Protein AF-A0A0D6TJC1-F1 (afdb_monomer_lite)

pLDDT: mean 79.12, std 13.05, range [44.59, 93.5]

Structure (mmCIF, N/CA/C/O backbone):
data_AF-A0A0D6TJC1-F1
#
_entry.id   AF-A0A0D6TJC1-F1
#
loop_
_atom_site.group_PDB
_atom_site.id
_atom_site.type_symbol
_atom_site.label_atom_id
_atom_site.label_alt_id
_atom_site.label_comp_id
_atom_site.label_asym_id
_atom_site.label_entity_id
_atom_site.label_seq_id
_atom_site.pdbx_PDB_ins_code
_atom_site.Cartn_x
_atom_site.Cartn_y
_atom_site.Cartn_z
_atom_site.occupancy
_atom_site.B_iso_or_equiv
_atom_site.auth_seq_id
_atom_site.auth_comp_id
_atom_site.auth_asym_id
_atom_site.auth_atom_id
_atom_site.pdbx_PDB_model_num
ATOM 1 N N . MET A 1 1 ? -16.086 6.583 19.046 1.00 68.56 1 MET A N 1
ATOM 2 C CA . MET A 1 1 ? -15.377 7.274 17.937 1.00 68.56 1 MET A CA 1
ATOM 3 C C . MET A 1 1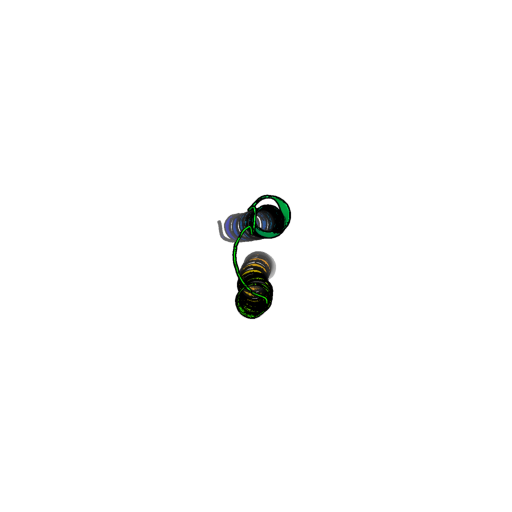 ? -14.078 6.595 17.481 1.00 68.56 1 MET A C 1
ATOM 5 O O . MET A 1 1 ? -13.945 6.345 16.293 1.00 68.56 1 MET A O 1
ATOM 9 N N . LYS A 1 2 ? -13.128 6.252 18.369 1.00 73.19 2 LYS A N 1
ATOM 10 C CA . LYS A 1 2 ? -11.803 5.712 17.968 1.00 73.19 2 LYS A CA 1
ATOM 11 C C . LYS A 1 2 ? -11.847 4.359 17.232 1.00 73.19 2 LYS A C 1
ATOM 13 O O . LYS A 1 2 ? -11.054 4.145 16.323 1.00 73.19 2 LYS A O 1
ATOM 18 N N . ILE A 1 3 ? -12.793 3.480 17.580 1.00 77.12 3 ILE A N 1
ATOM 19 C CA . ILE A 1 3 ? -13.010 2.191 16.891 1.00 77.12 3 ILE A CA 1
ATOM 20 C C . ILE A 1 3 ? -13.479 2.415 15.450 1.00 77.12 3 ILE A C 1
ATOM 22 O O . ILE A 1 3 ? -12.895 1.861 14.525 1.00 77.12 3 ILE A O 1
ATOM 26 N N . PHE A 1 4 ? -14.491 3.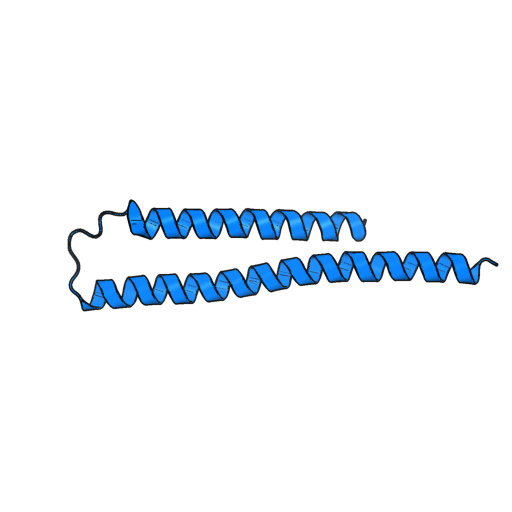269 15.267 1.00 81.94 4 PHE A N 1
ATOM 27 C CA . PHE A 1 4 ? -14.996 3.659 13.949 1.00 81.94 4 PHE A CA 1
ATOM 28 C C . PHE A 1 4 ? -13.882 4.256 13.081 1.00 81.94 4 PHE A C 1
ATOM 30 O O . PHE A 1 4 ? -13.677 3.812 11.956 1.00 81.94 4 PHE A O 1
ATOM 37 N N . LEU A 1 5 ? -13.090 5.175 13.644 1.00 85.12 5 LEU A N 1
ATOM 38 C CA . LEU A 1 5 ? -11.947 5.775 12.955 1.00 85.12 5 LEU A CA 1
ATOM 39 C C . LEU A 1 5 ? -10.907 4.724 12.526 1.00 85.12 5 LEU A C 1
ATOM 41 O O . LEU A 1 5 ? -10.379 4.794 11.422 1.00 85.12 5 LEU A O 1
ATOM 45 N N . GLY A 1 6 ? -10.631 3.720 13.364 1.00 82.06 6 GLY A N 1
ATOM 46 C CA . GLY A 1 6 ? -9.701 2.640 13.026 1.00 82.06 6 GLY A CA 1
ATOM 47 C C . GLY A 1 6 ? -10.192 1.738 11.886 1.00 82.06 6 GLY A C 1
ATOM 48 O O . GLY A 1 6 ? -9.392 1.353 11.031 1.00 82.06 6 GLY A O 1
ATOM 49 N N . TYR A 1 7 ? -11.494 1.434 11.832 1.00 87.19 7 TYR A N 1
ATOM 50 C CA . TYR A 1 7 ? -12.088 0.716 10.697 1.00 87.19 7 TYR A CA 1
ATOM 51 C C . TYR A 1 7 ? -12.064 1.558 9.422 1.00 87.19 7 TYR A C 1
ATOM 53 O O . TYR A 1 7 ? -11.655 1.049 8.381 1.00 87.19 7 TYR A O 1
ATOM 61 N N . LEU A 1 8 ? -12.409 2.845 9.518 1.00 90.94 8 LEU A N 1
ATOM 62 C CA . LEU A 1 8 ? -12.362 3.781 8.397 1.00 90.94 8 LEU A CA 1
ATOM 63 C C . LEU A 1 8 ? -10.953 3.851 7.787 1.00 90.94 8 LEU A C 1
ATOM 65 O O . LEU A 1 8 ? -10.796 3.676 6.583 1.00 90.94 8 LEU A O 1
ATOM 69 N N . ILE A 1 9 ? -9.917 4.004 8.622 1.00 89.62 9 ILE A N 1
ATOM 70 C CA . ILE A 1 9 ? -8.516 4.023 8.173 1.00 89.62 9 ILE A CA 1
ATOM 71 C C . ILE A 1 9 ? -8.142 2.716 7.463 1.00 89.62 9 ILE A C 1
ATOM 73 O O . ILE A 1 9 ? -7.473 2.757 6.431 1.00 89.62 9 ILE A O 1
ATOM 77 N N . ARG A 1 10 ? -8.578 1.551 7.967 1.00 88.00 10 ARG A N 1
ATOM 78 C CA . ARG A 1 10 ? -8.297 0.261 7.310 1.00 88.00 10 ARG A CA 1
ATOM 79 C C . ARG A 1 10 ? -8.974 0.155 5.948 1.00 88.00 10 ARG A C 1
ATOM 81 O O . ARG A 1 10 ? -8.306 -0.240 4.998 1.00 88.00 10 ARG A O 1
ATOM 88 N N . VAL A 1 11 ? -10.253 0.517 5.849 1.00 91.12 11 VAL A N 1
ATOM 89 C CA . VAL A 1 11 ? -11.005 0.478 4.583 1.00 91.12 11 VAL A CA 1
ATOM 90 C C . VAL A 1 11 ? -10.370 1.413 3.555 1.00 91.12 11 VAL A C 1
ATOM 92 O O . VAL A 1 11 ? -10.097 0.983 2.439 1.00 91.12 11 VAL A O 1
ATOM 95 N N . ILE A 1 12 ? -10.039 2.645 3.953 1.00 92.50 12 ILE A N 1
ATOM 96 C CA . ILE A 1 12 ? -9.354 3.610 3.082 1.00 92.50 12 ILE A CA 1
ATOM 97 C C . ILE A 1 12 ? -7.989 3.072 2.641 1.00 92.50 12 ILE A C 1
ATOM 99 O O . ILE A 1 12 ? -7.655 3.161 1.466 1.00 92.50 12 ILE A O 1
ATOM 103 N N . SER A 1 13 ? -7.214 2.464 3.544 1.00 90.38 13 SER A N 1
ATOM 104 C CA . SER A 1 13 ? -5.896 1.909 3.198 1.00 90.38 13 SER A CA 1
ATOM 105 C C . SER A 1 13 ? -5.997 0.795 2.150 1.00 90.38 13 SER A C 1
ATOM 107 O O . SER A 1 13 ? -5.201 0.757 1.217 1.00 90.38 13 SER A O 1
ATOM 109 N N . VAL A 1 14 ? -6.988 -0.096 2.276 1.00 90.56 14 VAL A N 1
ATOM 110 C CA . VAL A 1 14 ? -7.227 -1.176 1.302 1.00 90.56 14 VAL A CA 1
ATOM 111 C C . VAL A 1 14 ? -7.710 -0.612 -0.033 1.00 90.56 14 VAL A C 1
ATOM 113 O O . VAL A 1 14 ? -7.235 -1.034 -1.084 1.00 90.56 14 VAL A O 1
ATOM 116 N N . PHE A 1 15 ? -8.611 0.370 -0.001 1.00 93.50 15 PHE A N 1
ATOM 117 C CA . PHE A 1 15 ? -9.105 1.032 -1.205 1.00 93.50 15 PHE A CA 1
ATOM 118 C C . PHE A 1 15 ? -7.983 1.744 -1.972 1.00 93.50 15 PHE A C 1
ATOM 120 O O . PHE A 1 15 ? -7.834 1.551 -3.176 1.00 93.50 15 PHE A O 1
ATOM 127 N N . LEU A 1 16 ? -7.142 2.510 -1.270 1.00 91.50 16 LEU A N 1
ATOM 128 C CA . LEU A 1 16 ? -5.978 3.170 -1.862 1.00 91.50 16 LEU A CA 1
ATOM 129 C C . LEU A 1 16 ? -4.965 2.161 -2.410 1.00 91.50 16 LEU A C 1
ATOM 131 O O . LEU A 1 16 ? -4.353 2.418 -3.440 1.00 91.50 16 LEU A O 1
ATOM 135 N N . PHE A 1 17 ? -4.808 1.004 -1.764 1.00 90.69 17 PHE A N 1
ATOM 136 C CA . PHE A 1 17 ? -3.942 -0.059 -2.270 1.00 90.69 17 PHE A CA 1
ATOM 137 C C . PHE A 1 17 ? -4.455 -0.652 -3.589 1.00 90.69 17 PHE A C 1
ATOM 139 O O . PHE A 1 17 ? -3.677 -0.828 -4.524 1.00 90.69 17 PHE A O 1
ATOM 146 N N . LEU A 1 18 ? -5.763 -0.894 -3.699 1.00 92.56 18 LEU A N 1
ATOM 147 C CA . LEU A 1 18 ? -6.396 -1.317 -4.952 1.00 92.56 18 LEU A CA 1
ATOM 148 C C . LEU A 1 18 ? -6.212 -0.275 -6.062 1.00 92.56 18 LEU A C 1
ATOM 150 O O . LEU A 1 18 ? -5.826 -0.630 -7.173 1.00 92.56 18 LEU A O 1
ATOM 154 N N . MET A 1 19 ? -6.425 1.006 -5.748 1.00 92.00 19 MET A N 1
ATOM 155 C CA . MET A 1 19 ? -6.188 2.114 -6.681 1.00 92.00 19 MET A CA 1
ATOM 156 C C . MET A 1 19 ? -4.725 2.182 -7.138 1.00 92.00 19 MET A C 1
ATOM 158 O O . MET A 1 19 ? -4.463 2.392 -8.320 1.00 92.00 19 MET A O 1
ATOM 162 N N . LEU A 1 20 ? -3.770 1.956 -6.231 1.00 90.12 20 LEU A N 1
ATOM 163 C CA . LEU A 1 20 ? -2.342 1.920 -6.552 1.00 90.12 20 LEU A CA 1
ATOM 164 C C . LEU A 1 20 ? -2.021 0.791 -7.542 1.00 90.12 20 LEU A C 1
ATOM 166 O O . LEU A 1 20 ? -1.340 1.033 -8.533 1.00 90.12 20 LEU A O 1
ATOM 170 N N . ILE A 1 21 ? -2.534 -0.423 -7.303 1.00 89.38 21 ILE A N 1
ATOM 171 C CA . ILE A 1 21 ? -2.342 -1.563 -8.213 1.00 89.38 21 ILE A CA 1
ATOM 172 C C . ILE A 1 21 ? -2.932 -1.255 -9.590 1.00 89.38 21 ILE A C 1
ATOM 174 O O . ILE A 1 21 ? -2.261 -1.465 -10.597 1.00 89.38 21 ILE A O 1
ATOM 178 N N . LEU A 1 22 ? -4.162 -0.737 -9.641 1.00 89.75 22 LEU A N 1
ATOM 179 C CA . LEU A 1 22 ? -4.818 -0.381 -10.899 1.00 89.75 22 LEU A CA 1
ATOM 180 C C . LEU A 1 22 ? -4.038 0.690 -11.664 1.00 89.75 22 LEU A C 1
ATOM 182 O O . LEU A 1 22 ? -3.880 0.566 -12.872 1.00 89.75 22 LEU A O 1
ATOM 186 N N . SER A 1 23 ? -3.509 1.697 -10.966 1.00 86.19 23 SER A N 1
ATOM 187 C CA . SER A 1 23 ? -2.671 2.741 -11.562 1.00 86.19 23 SER A CA 1
ATOM 188 C C . SER A 1 23 ? -1.391 2.163 -12.167 1.00 86.19 23 SER A C 1
ATOM 190 O O . SER A 1 23 ? -1.071 2.446 -13.318 1.00 86.19 23 SER A O 1
ATOM 192 N N . VAL A 1 24 ? -0.705 1.275 -11.437 1.00 86.38 24 VAL A N 1
ATOM 193 C CA . VAL A 1 24 ? 0.497 0.594 -11.937 1.00 86.38 24 VAL A CA 1
ATOM 194 C C . VAL A 1 24 ? 0.170 -0.271 -13.152 1.00 86.38 24 VAL A C 1
ATOM 196 O O . VAL A 1 24 ? 0.855 -0.173 -14.160 1.00 86.38 24 VAL A O 1
ATOM 199 N N . ILE A 1 25 ? -0.899 -1.070 -13.114 1.00 86.44 25 ILE A N 1
ATOM 200 C CA . ILE A 1 25 ? -1.327 -1.872 -14.270 1.00 86.44 25 ILE A CA 1
ATOM 201 C C . ILE A 1 25 ? -1.660 -0.962 -15.461 1.00 86.44 25 ILE A C 1
ATOM 203 O O . ILE A 1 25 ? -1.230 -1.235 -16.577 1.00 86.44 25 ILE A O 1
ATOM 207 N N . ASN A 1 26 ? -2.377 0.140 -15.242 1.00 83.88 26 ASN A N 1
ATOM 208 C CA . ASN A 1 26 ? -2.721 1.072 -16.312 1.00 83.88 26 ASN A CA 1
ATOM 209 C C . ASN A 1 26 ? -1.465 1.668 -16.971 1.00 83.88 26 ASN A C 1
ATOM 211 O O . ASN A 1 26 ? -1.330 1.639 -18.189 1.00 83.88 26 ASN A O 1
ATOM 215 N N . SER A 1 27 ? -0.511 2.120 -16.160 1.00 78.31 27 SER A N 1
ATOM 216 C CA . SER A 1 27 ? 0.753 2.695 -16.633 1.00 78.31 27 SER A CA 1
ATOM 217 C C . SER A 1 27 ? 1.627 1.659 -17.366 1.00 78.31 27 SER A C 1
ATOM 219 O O . SER A 1 27 ? 2.259 1.957 -18.375 1.00 78.31 27 SER A O 1
ATOM 221 N N . LEU A 1 28 ? 1.612 0.395 -16.925 1.00 77.00 28 LEU A N 1
ATOM 222 C CA . LEU A 1 28 ? 2.414 -0.671 -17.538 1.00 77.00 28 LEU A CA 1
ATOM 223 C C . LEU A 1 28 ? 1.826 -1.237 -18.839 1.00 77.00 28 LEU A C 1
ATOM 225 O O . LEU A 1 28 ? 2.592 -1.678 -19.692 1.00 77.00 28 LEU A O 1
ATOM 229 N N . PHE A 1 29 ? 0.496 -1.286 -18.973 1.00 77.75 29 PHE A N 1
ATOM 230 C CA . PHE A 1 29 ? -0.172 -1.986 -20.081 1.00 77.75 29 PHE A CA 1
ATOM 231 C C . PHE A 1 29 ? -0.872 -1.068 -21.089 1.00 77.75 29 PHE A C 1
ATOM 233 O O . PHE A 1 29 ? -1.073 -1.490 -22.226 1.00 77.75 29 PHE A O 1
ATOM 240 N N . TYR A 1 30 ? -1.268 0.148 -20.698 1.00 69.25 30 TYR A N 1
ATOM 241 C CA . TYR A 1 30 ? -2.078 1.032 -21.548 1.00 69.25 30 TYR A CA 1
ATOM 242 C C . TYR A 1 30 ? -1.343 2.285 -22.023 1.00 69.25 30 TYR A C 1
ATOM 244 O O . TYR A 1 30 ? -1.708 2.829 -23.067 1.00 69.25 30 TYR A O 1
ATOM 252 N N . GLU A 1 31 ? -0.301 2.738 -21.322 1.00 66.44 31 GLU A N 1
ATOM 253 C CA . GLU A 1 31 ? 0.563 3.789 -21.860 1.00 66.44 31 GLU A CA 1
ATOM 254 C C . GLU A 1 31 ? 1.421 3.192 -22.980 1.00 66.44 31 GLU A C 1
ATOM 256 O O . GLU A 1 31 ? 2.246 2.304 -22.762 1.00 66.44 31 GLU A O 1
ATOM 261 N N . ARG A 1 32 ? 1.188 3.651 -24.216 1.00 59.72 32 ARG A N 1
ATOM 262 C CA . ARG A 1 32 ? 2.064 3.339 -25.345 1.00 59.72 32 ARG A CA 1
ATOM 263 C C . ARG A 1 32 ? 3.421 3.972 -25.072 1.00 59.72 32 ARG A C 1
AT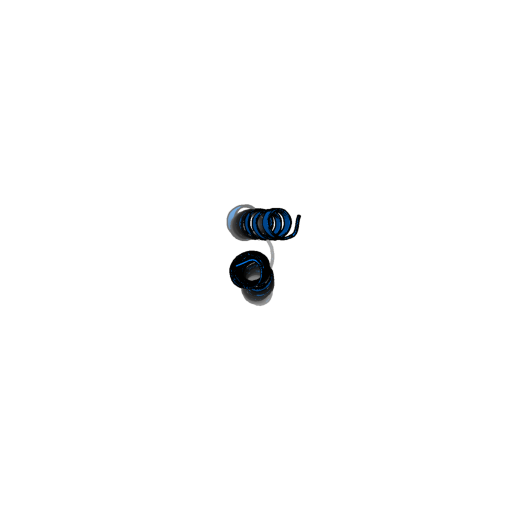OM 265 O O . ARG A 1 32 ? 3.614 5.158 -25.319 1.00 59.72 32 ARG A O 1
ATOM 272 N N . HIS A 1 33 ? 4.359 3.164 -24.592 1.00 62.50 33 HIS A N 1
ATOM 273 C CA . HIS A 1 33 ? 5.781 3.505 -24.488 1.00 62.50 33 HIS A CA 1
ATOM 274 C C . HIS A 1 33 ? 6.435 3.446 -25.874 1.00 62.50 33 HIS A C 1
ATOM 276 O O . HIS A 1 33 ? 7.419 2.745 -26.099 1.00 62.50 33 HIS A O 1
ATOM 282 N N . GLU A 1 34 ? 5.827 4.128 -26.839 1.00 58.28 34 GLU A N 1
ATOM 283 C CA . GLU A 1 34 ? 6.415 4.358 -28.147 1.00 58.28 34 GLU A CA 1
ATOM 284 C C . GLU A 1 34 ? 7.425 5.506 -27.961 1.00 58.28 34 GLU A C 1
ATOM 286 O O . GLU A 1 34 ? 7.061 6.574 -27.485 1.00 58.28 34 GLU A O 1
ATOM 291 N N . GLU A 1 35 ? 8.698 5.255 -28.294 1.00 58.94 35 GLU A N 1
ATOM 292 C CA . GLU A 1 35 ? 9.784 6.249 -28.460 1.00 58.94 35 GLU A CA 1
ATOM 293 C C . GLU A 1 35 ? 10.793 6.516 -27.324 1.00 58.94 35 GLU A C 1
ATOM 295 O O . GLU A 1 35 ? 11.376 7.594 -27.292 1.00 58.94 35 GLU A O 1
ATOM 300 N N . ASN A 1 36 ? 11.147 5.561 -26.452 1.00 58.84 36 ASN A N 1
ATOM 301 C CA . ASN A 1 36 ? 12.317 5.771 -25.580 1.00 58.84 36 ASN A CA 1
ATOM 302 C C . ASN A 1 36 ? 13.269 4.564 -25.497 1.00 58.84 36 ASN A C 1
ATOM 304 O O . ASN A 1 36 ? 12.849 3.415 -25.382 1.00 58.84 36 ASN A O 1
ATOM 308 N N . GLY A 1 37 ? 14.582 4.831 -25.567 1.00 69.94 37 GLY A N 1
ATOM 309 C CA . GLY A 1 37 ? 15.640 3.811 -25.570 1.00 69.94 37 GLY A CA 1
ATOM 310 C C . GLY A 1 37 ? 15.721 2.968 -24.285 1.00 69.94 37 GLY A C 1
ATOM 311 O O . GLY A 1 37 ? 15.161 3.323 -23.249 1.00 69.94 37 GLY A O 1
ATOM 312 N N . LEU A 1 38 ? 16.482 1.864 -24.333 1.00 71.75 38 LEU A N 1
ATOM 313 C CA . LEU A 1 38 ? 16.614 0.860 -23.255 1.00 71.75 38 LEU A CA 1
ATOM 314 C C . LEU A 1 38 ? 16.850 1.443 -21.847 1.00 71.75 38 LEU A C 1
ATOM 316 O O . LEU A 1 38 ? 16.312 0.925 -20.871 1.00 71.75 38 LEU A O 1
ATOM 320 N N . ALA A 1 39 ? 17.622 2.527 -21.729 1.00 74.62 39 ALA A N 1
ATOM 321 C CA . ALA A 1 39 ? 17.901 3.178 -20.446 1.00 74.62 39 ALA A CA 1
ATOM 322 C C . ALA A 1 39 ? 16.653 3.819 -19.807 1.00 74.62 39 ALA A C 1
ATOM 324 O O . ALA A 1 39 ? 16.478 3.741 -18.592 1.00 74.62 39 ALA A O 1
ATOM 325 N N . TYR A 1 40 ? 15.767 4.407 -20.617 1.00 76.19 40 TYR A N 1
ATOM 326 C CA . TYR A 1 40 ? 14.502 4.971 -20.145 1.00 76.19 40 TYR A CA 1
ATOM 327 C C . TYR A 1 40 ? 13.538 3.866 -19.720 1.00 76.19 40 TYR A C 1
ATOM 329 O O . TYR A 1 40 ? 12.931 3.970 -18.662 1.00 76.19 40 TYR A O 1
ATOM 337 N N . PHE A 1 41 ? 13.458 2.778 -20.494 1.00 75.56 41 PHE A N 1
ATOM 338 C CA . PHE A 1 41 ? 12.638 1.618 -20.146 1.00 75.56 41 PHE A CA 1
ATOM 339 C C . PHE A 1 41 ? 13.059 1.048 -18.784 1.00 75.56 41 PHE A C 1
ATOM 341 O O . PHE A 1 41 ? 12.260 0.965 -17.859 1.00 75.56 41 PHE A O 1
ATOM 348 N N . ILE A 1 42 ? 14.347 0.754 -18.599 1.00 80.50 42 ILE A N 1
ATOM 349 C CA . ILE A 1 42 ? 14.854 0.220 -17.328 1.00 80.50 42 ILE A CA 1
ATOM 350 C C . ILE A 1 42 ? 14.594 1.197 -16.172 1.00 80.50 42 ILE A C 1
ATOM 352 O O . ILE A 1 42 ? 14.093 0.778 -15.129 1.00 80.50 42 ILE A O 1
ATOM 356 N N . GLY A 1 43 ? 14.885 2.490 -16.356 1.00 83.88 43 GLY A N 1
ATOM 357 C CA . GLY A 1 43 ? 14.664 3.519 -15.337 1.00 83.88 43 GLY A CA 1
ATOM 358 C C . GLY A 1 43 ? 13.191 3.704 -14.964 1.00 83.88 43 GLY A C 1
ATOM 359 O O . GLY A 1 43 ? 12.873 3.834 -13.783 1.00 83.88 43 GLY A O 1
ATOM 360 N N . TYR A 1 44 ? 12.291 3.650 -15.943 1.00 84.06 44 TYR A N 1
ATOM 361 C CA . TYR A 1 44 ? 10.851 3.763 -15.741 1.00 84.06 44 TYR A CA 1
ATOM 362 C C . TYR A 1 44 ? 10.304 2.582 -14.928 1.00 84.06 44 TYR A C 1
ATOM 364 O O . TYR A 1 44 ? 9.692 2.798 -13.884 1.00 84.06 44 TYR A O 1
ATOM 372 N N . TYR A 1 45 ? 10.593 1.335 -15.319 1.00 83.44 45 TYR A N 1
ATOM 373 C CA . TYR A 1 45 ? 10.106 0.158 -14.584 1.00 83.44 45 TYR A CA 1
ATOM 374 C C . TYR A 1 45 ? 10.723 0.059 -13.178 1.00 83.44 45 TYR A C 1
ATOM 376 O O . TYR A 1 45 ? 10.012 -0.266 -12.225 1.00 83.44 45 TYR A O 1
ATOM 384 N N . LEU A 1 46 ? 12.012 0.393 -13.011 1.00 86.50 46 LEU A N 1
ATOM 385 C CA . LEU A 1 46 ? 12.642 0.491 -11.684 1.00 86.50 46 LEU A CA 1
ATOM 386 C C . LEU A 1 46 ? 12.005 1.589 -10.828 1.00 86.50 46 LEU A C 1
ATOM 388 O O . LEU A 1 46 ? 11.753 1.370 -9.643 1.00 86.50 46 LEU A O 1
ATOM 392 N N . GLY A 1 47 ? 11.721 2.750 -11.418 1.00 87.12 47 GLY A N 1
ATOM 393 C CA . GLY A 1 47 ? 11.057 3.864 -10.747 1.00 87.12 47 GLY A CA 1
ATOM 394 C C . GLY A 1 47 ? 9.645 3.502 -10.290 1.00 87.12 47 GLY A C 1
ATOM 395 O O . GLY A 1 47 ? 9.307 3.707 -9.124 1.00 87.12 47 GLY A O 1
ATOM 396 N N . VAL A 1 48 ? 8.849 2.884 -11.167 1.00 86.62 48 VAL A N 1
ATOM 397 C CA . VAL A 1 48 ? 7.500 2.388 -10.850 1.00 86.62 48 VAL A CA 1
ATOM 398 C C . VAL A 1 48 ? 7.557 1.329 -9.748 1.00 86.62 48 VAL A C 1
ATOM 400 O O . VAL A 1 48 ? 6.767 1.386 -8.806 1.00 86.62 48 VAL A O 1
ATOM 403 N N . PHE A 1 49 ? 8.520 0.406 -9.797 1.00 87.12 49 PHE A N 1
ATOM 404 C CA . PHE A 1 49 ? 8.695 -0.625 -8.772 1.00 87.12 49 PHE A CA 1
ATOM 405 C C . PHE A 1 49 ? 9.067 -0.041 -7.400 1.00 87.12 49 PHE A C 1
ATOM 407 O O . PHE A 1 49 ? 8.454 -0.388 -6.387 1.00 87.12 49 PHE A O 1
ATOM 414 N N . LEU A 1 50 ? 10.035 0.879 -7.353 1.00 90.38 50 LEU A N 1
ATOM 415 C CA . LEU A 1 50 ? 10.442 1.558 -6.119 1.00 90.38 50 LEU A CA 1
ATOM 416 C C . LEU A 1 50 ? 9.311 2.420 -5.548 1.00 90.38 50 LEU A C 1
ATOM 418 O O . LEU A 1 50 ? 9.055 2.382 -4.342 1.00 90.38 50 LEU A O 1
ATOM 422 N N . GLY A 1 51 ? 8.600 3.149 -6.411 1.00 89.19 51 GLY A N 1
ATOM 423 C CA . GLY A 1 51 ? 7.413 3.911 -6.036 1.00 89.19 51 GLY A CA 1
ATOM 424 C C . GLY A 1 51 ? 6.336 3.005 -5.443 1.00 89.19 51 GLY A C 1
ATOM 425 O O . GLY A 1 51 ? 5.842 3.266 -4.346 1.00 89.19 51 GLY A O 1
ATOM 426 N N . PHE A 1 52 ? 6.031 1.889 -6.107 1.00 89.75 52 PHE A N 1
ATOM 427 C CA . PHE A 1 52 ? 5.063 0.908 -5.626 1.00 89.75 52 PHE A CA 1
ATOM 428 C C . PHE A 1 52 ? 5.440 0.356 -4.248 1.00 89.75 52 PHE A C 1
ATOM 430 O O . PHE A 1 52 ? 4.603 0.352 -3.345 1.00 89.75 52 PHE A O 1
ATOM 437 N N . LEU A 1 53 ? 6.699 -0.045 -4.046 1.00 91.25 53 LEU A N 1
ATOM 438 C CA . LEU A 1 53 ? 7.185 -0.530 -2.751 1.00 91.25 53 LEU A CA 1
ATOM 439 C C . LEU A 1 53 ? 7.043 0.522 -1.645 1.00 91.25 53 LEU A C 1
ATOM 441 O O . LEU A 1 53 ? 6.592 0.205 -0.541 1.00 91.25 53 LEU A O 1
ATOM 445 N N . PHE A 1 54 ? 7.395 1.775 -1.935 1.00 92.56 54 PHE A N 1
ATOM 446 C CA . PHE A 1 54 ? 7.293 2.869 -0.974 1.00 92.56 54 PHE A CA 1
ATOM 447 C C . PHE A 1 54 ? 5.836 3.151 -0.571 1.00 92.56 54 PHE A C 1
ATOM 449 O O . PHE A 1 54 ? 5.516 3.216 0.621 1.00 92.56 54 PHE A O 1
ATOM 456 N N . PHE A 1 55 ? 4.930 3.257 -1.547 1.00 90.44 55 PHE A N 1
ATOM 457 C CA . PHE A 1 55 ? 3.507 3.483 -1.285 1.00 90.44 55 PHE A CA 1
ATOM 458 C C . PHE A 1 55 ? 2.845 2.288 -0.599 1.00 90.44 55 PHE A C 1
ATOM 460 O O . PHE A 1 55 ? 2.053 2.475 0.328 1.00 90.44 55 PHE A O 1
ATOM 467 N N . PHE A 1 56 ? 3.205 1.062 -0.983 1.00 89.88 56 PHE A N 1
ATOM 468 C CA . PHE A 1 56 ? 2.740 -0.144 -0.307 1.00 89.88 56 PHE A CA 1
ATOM 469 C C . PHE A 1 56 ? 3.130 -0.143 1.172 1.00 89.88 56 PHE A C 1
ATOM 471 O O . PHE A 1 56 ? 2.295 -0.397 2.043 1.00 89.88 56 PHE A O 1
ATOM 478 N N . TRP A 1 57 ? 4.381 0.207 1.474 1.00 91.81 57 TRP A N 1
ATOM 479 C CA . TRP A 1 57 ? 4.862 0.295 2.848 1.00 91.81 57 TRP A CA 1
ATOM 480 C C . TRP A 1 57 ? 4.103 1.341 3.675 1.00 91.81 57 TRP A C 1
ATOM 482 O O . TRP A 1 57 ? 3.723 1.069 4.820 1.00 91.81 57 TRP A O 1
ATOM 492 N N . LEU A 1 58 ? 3.830 2.517 3.100 1.00 91.75 58 LEU A N 1
ATOM 493 C CA . LEU A 1 58 ? 3.013 3.550 3.742 1.00 91.75 58 LEU A CA 1
ATOM 494 C C . LEU A 1 58 ? 1.595 3.048 4.036 1.00 91.75 58 LEU A C 1
ATOM 496 O O . LEU A 1 58 ? 1.130 3.149 5.173 1.00 91.75 58 LEU A O 1
ATOM 500 N N . LEU A 1 59 ? 0.925 2.456 3.046 1.00 90.94 59 LEU A N 1
ATOM 501 C CA . LEU A 1 59 ? -0.431 1.921 3.200 1.00 90.94 59 LEU A CA 1
ATOM 502 C C . LEU A 1 59 ? -0.491 0.801 4.240 1.00 90.94 59 LEU A C 1
ATOM 504 O O . LEU A 1 59 ? -1.401 0.770 5.071 1.00 90.94 59 LEU A O 1
ATOM 508 N N . TYR A 1 60 ? 0.520 -0.067 4.274 1.00 91.38 60 TYR A N 1
ATOM 509 C CA . TYR A 1 60 ? 0.650 -1.090 5.304 1.00 91.38 60 TYR A CA 1
ATOM 510 C C . TYR A 1 60 ? 0.786 -0.481 6.708 1.00 91.38 60 TYR A C 1
ATOM 512 O O . TYR A 1 60 ? 0.140 -0.944 7.656 1.00 91.38 60 TYR A O 1
ATOM 520 N N . LYS A 1 61 ? 1.565 0.599 6.862 1.00 89.56 61 LYS A N 1
ATOM 521 C CA . LYS A 1 61 ? 1.650 1.332 8.134 1.00 89.56 61 LYS A CA 1
ATOM 522 C C . LYS A 1 61 ? 0.303 1.919 8.551 1.00 89.56 61 LYS A C 1
ATOM 524 O O . LYS A 1 61 ? -0.075 1.748 9.711 1.00 89.56 61 LYS A O 1
ATOM 529 N N . PHE A 1 62 ? -0.434 2.555 7.640 1.00 88.00 62 PHE A N 1
ATOM 530 C CA . PHE A 1 62 ? -1.768 3.093 7.938 1.00 88.00 62 PHE A CA 1
ATOM 531 C C . PHE A 1 62 ? -2.753 1.993 8.340 1.00 88.00 62 PHE A C 1
ATOM 533 O O . PHE A 1 62 ? -3.452 2.117 9.350 1.00 88.00 62 PHE A O 1
ATOM 540 N N . TYR A 1 63 ? -2.735 0.865 7.633 1.00 89.38 63 TYR A N 1
ATOM 541 C CA . TYR A 1 63 ? -3.548 -0.296 7.970 1.00 89.38 63 TYR A CA 1
ATOM 542 C C . TYR A 1 63 ? -3.237 -0.834 9.377 1.00 89.38 63 TYR A C 1
ATOM 544 O O . TYR A 1 63 ? -4.146 -1.049 10.190 1.00 89.38 63 TYR A O 1
ATOM 552 N N . LYS A 1 64 ? -1.948 -1.003 9.708 1.00 88.38 64 LYS A N 1
ATOM 553 C CA . LYS A 1 64 ? -1.499 -1.455 11.036 1.00 88.38 64 LYS A CA 1
ATOM 554 C C . LYS A 1 64 ? -1.853 -0.447 12.133 1.00 88.38 64 LYS A C 1
ATOM 556 O O . LYS A 1 64 ? -2.246 -0.843 13.236 1.00 88.38 64 LYS A O 1
ATOM 561 N N . PHE A 1 65 ? -1.769 0.848 11.839 1.00 88.50 65 PHE A N 1
ATOM 562 C CA . PHE A 1 65 ? -2.183 1.910 12.751 1.00 88.50 65 PHE A CA 1
ATOM 563 C C . PHE A 1 65 ? -3.685 1.841 13.058 1.00 88.50 65 PHE A C 1
ATOM 565 O O . PHE A 1 65 ? -4.069 1.871 14.228 1.00 88.50 65 PHE A O 1
ATOM 572 N N . GLY A 1 66 ? -4.527 1.627 12.041 1.00 82.25 66 GLY A N 1
ATOM 573 C CA . GLY A 1 66 ? -5.963 1.401 12.222 1.00 82.25 66 GLY A CA 1
ATOM 574 C C . GLY A 1 66 ? -6.264 0.203 13.132 1.00 82.25 66 GLY A C 1
ATOM 575 O O . GLY A 1 66 ? -7.067 0.313 14.059 1.00 82.25 66 GLY A O 1
ATOM 576 N N . SER A 1 67 ? -5.554 -0.919 12.953 1.00 83.19 67 SER A N 1
ATOM 577 C CA . SER A 1 67 ? -5.661 -2.090 13.844 1.00 83.19 67 SER A CA 1
ATOM 578 C C . SER A 1 67 ? -5.258 -1.769 15.291 1.00 83.19 67 SER A C 1
ATOM 580 O O . SER A 1 67 ? -5.947 -2.131 16.249 1.00 83.19 67 SER A O 1
ATOM 582 N N . THR A 1 68 ? -4.177 -1.006 15.458 1.00 85.25 68 THR A N 1
ATOM 583 C CA . THR A 1 68 ? -3.678 -0.590 16.775 1.00 85.25 68 THR A CA 1
ATOM 584 C C . THR A 1 68 ? -4.678 0.321 17.494 1.00 85.25 68 THR A C 1
ATOM 586 O O . THR A 1 68 ? -4.898 0.166 18.696 1.00 85.25 68 THR A O 1
ATOM 589 N N . LEU A 1 69 ? -5.333 1.235 16.770 1.00 81.81 69 LEU A N 1
ATOM 590 C CA . LEU A 1 69 ? -6.390 2.097 17.307 1.00 81.81 69 LEU A CA 1
ATOM 591 C C . LEU A 1 69 ? -7.603 1.299 17.800 1.00 81.81 69 LEU A C 1
ATOM 593 O O . LEU A 1 69 ? -8.121 1.582 18.883 1.00 81.81 69 LEU A O 1
ATOM 597 N N . ILE A 1 70 ? -8.028 0.284 17.041 1.00 82.00 70 ILE A N 1
ATOM 598 C CA . ILE A 1 70 ? -9.132 -0.604 17.433 1.00 82.00 70 ILE A CA 1
ATOM 599 C C . ILE A 1 70 ? -8.757 -1.380 18.701 1.00 82.00 70 ILE A C 1
ATOM 601 O O . ILE A 1 70 ? -9.526 -1.389 19.663 1.00 82.00 70 ILE A O 1
ATOM 605 N N . SER A 1 71 ? -7.562 -1.979 18.731 1.00 79.50 71 SER A N 1
ATOM 606 C CA . SER A 1 71 ? -7.075 -2.768 19.871 1.00 79.50 71 SER A CA 1
ATOM 607 C C . SER A 1 71 ? -6.955 -1.931 21.152 1.00 79.50 71 SER A C 1
ATOM 609 O O . SER A 1 71 ? -7.512 -2.290 22.191 1.00 79.50 71 SER A O 1
ATOM 611 N N . ARG A 1 72 ? -6.340 -0.741 21.073 1.00 77.94 72 ARG A N 1
ATOM 612 C CA . ARG A 1 72 ? -6.233 0.181 22.218 1.00 77.94 72 ARG A CA 1
ATOM 613 C C . ARG A 1 72 ? -7.595 0.643 22.727 1.00 77.94 72 ARG A C 1
ATOM 615 O O . ARG A 1 72 ? -7.767 0.819 23.929 1.00 77.94 72 ARG A O 1
ATOM 622 N N . SER A 1 73 ? -8.565 0.838 21.834 1.00 72.00 73 SER A N 1
ATOM 623 C CA . SER A 1 73 ? -9.911 1.237 22.244 1.00 72.00 73 SER A CA 1
ATOM 624 C C . SER A 1 73 ? -10.695 0.099 22.904 1.00 72.00 73 SER A C 1
ATOM 626 O O . SER A 1 73 ? -11.484 0.388 23.798 1.00 72.00 73 SER A O 1
ATOM 628 N N . LYS A 1 74 ? -10.477 -1.162 22.504 1.00 65.31 74 LYS A N 1
ATOM 629 C CA . LYS A 1 74 ? -11.088 -2.342 23.143 1.00 65.31 74 LYS A CA 1
ATOM 630 C C . LYS A 1 74 ? -10.480 -2.651 24.515 1.00 65.31 74 LYS A C 1
ATOM 632 O O . LYS A 1 74 ? -11.208 -2.964 25.445 1.00 65.31 74 LYS A O 1
ATOM 637 N N . ASN A 1 75 ? -9.164 -2.504 24.679 1.00 62.28 75 ASN A N 1
ATOM 638 C CA . ASN A 1 75 ? -8.534 -2.696 25.992 1.00 62.28 75 ASN A CA 1
ATOM 639 C C . ASN A 1 75 ? -8.963 -1.631 27.006 1.00 62.28 75 ASN A C 1
ATOM 641 O O . ASN A 1 75 ? -9.091 -1.930 28.188 1.00 62.28 75 ASN A O 1
ATOM 645 N N . LYS A 1 76 ? -9.238 -0.400 26.554 1.00 57.31 76 LYS A N 1
ATOM 646 C CA . LYS A 1 76 ? -9.726 0.652 27.448 1.00 57.31 76 LYS A CA 1
ATOM 647 C C . LYS A 1 76 ? -11.131 0.354 27.984 1.00 57.31 76 LYS A C 1
ATOM 649 O O . LYS A 1 76 ? -11.356 0.583 29.163 1.00 57.31 76 LYS A O 1
A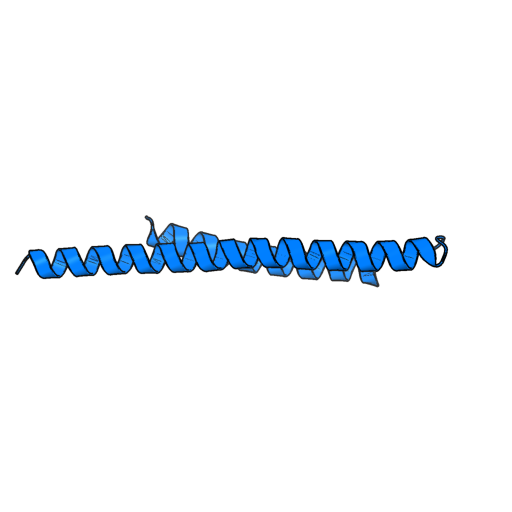TOM 654 N N . SER A 1 77 ? -12.043 -0.192 27.170 1.00 58.19 77 SER A N 1
ATOM 655 C CA . SER A 1 77 ? -13.380 -0.570 27.662 1.00 58.19 77 SER A CA 1
ATOM 656 C C . SER A 1 77 ? -13.305 -1.697 28.695 1.00 58.19 77 SER A C 1
ATOM 658 O O . SER A 1 77 ? -13.920 -1.583 29.746 1.00 58.19 77 SER A O 1
ATOM 660 N N . LYS A 1 78 ? -12.451 -2.705 28.461 1.00 54.12 78 LYS A N 1
ATOM 661 C CA . LYS A 1 78 ? -12.258 -3.842 29.377 1.00 54.12 78 LYS A CA 1
ATOM 662 C C . LYS A 1 78 ? -11.750 -3.439 30.768 1.00 54.12 78 LYS A C 1
ATOM 664 O O . LYS A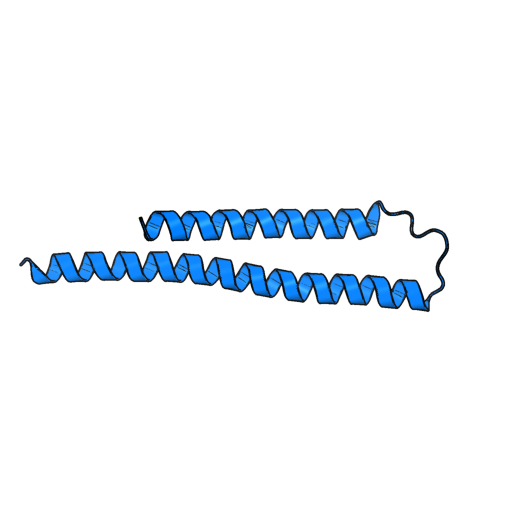 1 78 ? -12.183 -3.997 31.762 1.00 54.12 78 LYS A O 1
ATOM 669 N N . ILE A 1 79 ? -10.849 -2.457 30.853 1.00 57.44 79 ILE A N 1
ATOM 670 C CA . ILE A 1 79 ? -10.344 -1.948 32.145 1.00 57.44 79 ILE A CA 1
ATOM 671 C C . ILE A 1 79 ? -11.426 -1.149 32.892 1.00 57.44 79 ILE A C 1
ATOM 673 O O . ILE A 1 79 ? -11.425 -1.113 34.116 1.00 57.44 79 ILE A O 1
ATOM 677 N N . THR A 1 80 ? -12.359 -0.524 32.166 1.00 54.56 80 THR A N 1
ATOM 678 C CA . THR A 1 80 ? -13.444 0.252 32.788 1.00 54.56 80 THR A CA 1
ATOM 679 C C . THR A 1 80 ? -14.519 -0.668 33.382 1.00 54.56 80 THR A C 1
ATOM 681 O O . THR A 1 80 ? -15.059 -0.345 34.431 1.00 54.56 80 THR A O 1
ATOM 684 N N . GLU A 1 81 ? -14.772 -1.830 32.767 1.00 50.81 81 GLU A N 1
ATOM 685 C CA . GLU A 1 81 ? -15.651 -2.877 33.322 1.00 50.81 81 GLU A CA 1
ATOM 686 C C . GLU A 1 81 ? -15.062 -3.519 34.588 1.00 50.81 81 GLU A C 1
ATOM 688 O O . GLU A 1 81 ? -15.771 -3.685 35.567 1.00 50.81 81 GLU A O 1
ATOM 693 N N . ILE A 1 82 ? -13.755 -3.800 34.625 1.00 54.22 82 ILE A N 1
ATOM 694 C CA . ILE A 1 82 ? -13.117 -4.448 35.792 1.00 54.22 82 ILE A CA 1
ATOM 695 C C . ILE A 1 82 ? -13.031 -3.509 37.012 1.00 54.22 82 ILE A C 1
ATOM 697 O O . ILE A 1 82 ? -13.010 -3.970 38.143 1.00 54.22 82 ILE A O 1
ATOM 701 N N . GLY A 1 83 ? -12.967 -2.189 36.809 1.00 51.03 83 GLY A N 1
ATOM 702 C CA . GLY A 1 83 ? -12.923 -1.204 37.901 1.00 51.03 83 GLY A CA 1
ATOM 703 C C . GLY A 1 83 ? -14.293 -0.765 38.433 1.00 51.03 83 GLY A C 1
ATOM 704 O O . GLY A 1 83 ? -14.343 0.173 39.225 1.00 51.03 83 GLY A O 1
ATOM 705 N N . THR A 1 84 ? -15.383 -1.364 37.943 1.00 53.12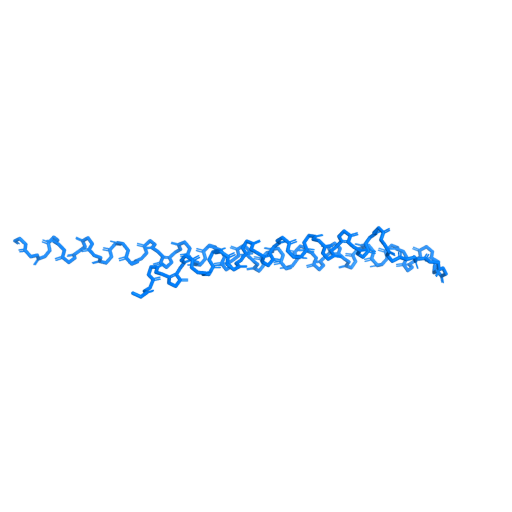 84 THR A N 1
ATOM 706 C CA . THR A 1 84 ? -16.760 -1.089 38.394 1.00 53.12 84 THR A CA 1
ATOM 707 C C . THR A 1 84 ? -17.410 -2.264 39.134 1.00 53.12 84 THR A C 1
ATOM 709 O O . THR A 1 84 ? -18.571 -2.140 39.520 1.00 53.12 84 THR A O 1
ATOM 712 N N . GLU A 1 85 ? -16.664 -3.350 39.377 1.00 44.59 85 GLU A N 1
ATOM 713 C CA . GLU A 1 85 ? -17.013 -4.415 40.335 1.00 44.59 85 GLU A CA 1
ATOM 714 C C . GLU A 1 85 ? -16.422 -4.145 41.726 1.00 44.59 85 GLU A C 1
ATOM 716 O O . GLU A 1 85 ? -15.256 -3.687 41.804 1.00 44.59 85 GLU A O 1
#

Foldseek 3Di:
DLLVVLVVLQVVLVVVLVVLVVVLCCCVPPPPPPDDDPVVVVVVVVVSVVVNVVSNVVSVVSNVVSVVSNVVVVVVVVVVVVVVD

Secondary structure (DSSP, 8-state):
-HHHHHHHHHHHHHHHHHHHHHHHHHHHHTS---S--HHHHHHHHHHHHHHHHHHHHHHHHHHHHHHHHHHHHHHHHHHHHHTT-

Sequence (85 aa):
MKIFLGYLIRVISVFLFLMLILSVINSLFYERHEENGLAYFIGYYLGVFLGFLFFFWLLYKFYKFGSTLISRSKNKSKITEIGTE

Radius of gyration: 20.41 Å; chains: 1; bounding box: 35×12×69 Å